Protein AF-A0A2N9LMB1-F1 (afdb_monomer_lite)

Structure (mmCIF, N/CA/C/O backbone):
data_AF-A0A2N9LMB1-F1
#
_entry.id   AF-A0A2N9LMB1-F1
#
loop_
_atom_site.group_PDB
_atom_site.id
_atom_site.type_symbol
_atom_site.label_atom_id
_atom_site.label_alt_id
_atom_site.label_comp_id
_atom_site.label_asym_id
_atom_site.label_entity_id
_atom_site.label_seq_id
_atom_site.pdbx_PDB_ins_code
_atom_site.Cartn_x
_atom_site.Cartn_y
_atom_site.Cartn_z
_atom_site.occupancy
_atom_site.B_iso_or_equiv
_atom_site.auth_seq_id
_atom_site.auth_comp_id
_atom_site.auth_asym_id
_atom_site.auth_atom_id
_atom_site.pdbx_PDB_model_num
ATOM 1 N N . MET A 1 1 ? 29.460 25.782 38.263 1.00 58.94 1 MET A N 1
ATOM 2 C CA . MET A 1 1 ? 27.981 25.669 38.210 1.00 58.94 1 MET A CA 1
ATOM 3 C C . MET A 1 1 ? 27.366 26.208 36.912 1.00 58.94 1 MET A C 1
ATOM 5 O O . MET A 1 1 ? 26.391 25.634 36.457 1.00 58.94 1 MET A O 1
ATOM 9 N N . GLN A 1 2 ? 27.937 27.227 36.255 1.00 71.19 2 GLN A N 1
ATOM 10 C CA . GLN A 1 2 ? 27.374 27.809 35.018 1.00 71.19 2 GLN A CA 1
ATOM 11 C C . GLN A 1 2 ? 27.311 26.852 33.812 1.00 71.19 2 GLN A C 1
ATOM 13 O O . GLN A 1 2 ? 26.343 26.877 33.061 1.00 71.19 2 GLN A O 1
ATOM 18 N N . LYS A 1 3 ? 28.302 25.963 33.658 1.00 73.25 3 LYS A N 1
ATOM 19 C CA . LYS A 1 3 ? 28.333 24.979 32.563 1.00 73.25 3 LYS A CA 1
ATOM 20 C C . LYS A 1 3 ? 27.161 23.996 32.651 1.00 73.25 3 LYS A C 1
ATOM 22 O O . LYS A 1 3 ? 26.474 23.780 31.667 1.00 73.25 3 LYS A O 1
ATOM 27 N N . ALA A 1 4 ? 26.892 23.461 33.846 1.00 78.12 4 ALA A N 1
ATOM 28 C CA . ALA A 1 4 ? 25.789 22.525 34.074 1.00 78.12 4 ALA A CA 1
ATOM 29 C C . ALA A 1 4 ? 24.424 23.140 33.722 1.00 78.12 4 ALA A C 1
ATOM 31 O O . ALA A 1 4 ? 23.608 22.464 33.116 1.00 78.12 4 ALA A O 1
ATOM 32 N N . TRP A 1 5 ? 24.224 24.428 34.024 1.00 84.19 5 TRP A N 1
ATOM 33 C CA . TRP A 1 5 ? 23.004 25.168 33.684 1.00 84.19 5 TRP A CA 1
ATOM 34 C C . TRP A 1 5 ? 22.814 25.378 32.175 1.00 84.19 5 TRP A C 1
ATOM 36 O O . TRP A 1 5 ? 21.694 25.311 31.673 1.00 84.19 5 TRP A O 1
ATOM 46 N N . GLN A 1 6 ? 23.904 25.612 31.438 1.00 82.12 6 GLN A N 1
ATOM 47 C CA . GLN A 1 6 ? 23.853 25.705 29.975 1.00 82.12 6 GLN A CA 1
ATOM 48 C C . GLN A 1 6 ? 23.441 24.363 29.356 1.00 82.12 6 GLN A C 1
ATOM 50 O O . GLN A 1 6 ? 22.523 24.331 28.544 1.00 82.12 6 GLN A O 1
ATOM 55 N N . TRP A 1 7 ? 24.021 23.255 29.826 1.00 86.06 7 TRP A N 1
ATOM 56 C CA . TRP A 1 7 ? 23.664 21.912 29.358 1.00 86.06 7 TRP A CA 1
ATOM 57 C C . TRP A 1 7 ? 22.200 21.548 29.628 1.00 86.06 7 TRP A C 1
ATOM 59 O O . TRP A 1 7 ? 21.542 21.004 28.741 1.00 86.06 7 TRP A O 1
ATOM 69 N N . THR A 1 8 ? 21.656 21.867 30.809 1.00 87.69 8 THR A N 1
ATOM 70 C CA . THR A 1 8 ? 20.230 21.621 31.084 1.00 87.69 8 THR A CA 1
ATOM 71 C C . THR A 1 8 ? 19.326 22.478 30.218 1.00 87.69 8 THR A C 1
ATOM 73 O O . THR A 1 8 ? 18.324 21.971 29.720 1.00 87.69 8 THR A O 1
ATOM 76 N N . ARG A 1 9 ? 19.665 23.753 30.004 1.00 87.06 9 ARG A N 1
ATOM 77 C CA . ARG A 1 9 ? 18.862 24.643 29.159 1.00 87.06 9 ARG A CA 1
ATOM 78 C C . ARG A 1 9 ? 18.819 24.162 27.711 1.00 87.06 9 ARG A C 1
ATOM 80 O O . ARG A 1 9 ? 17.739 24.095 27.128 1.00 87.06 9 ARG A O 1
ATOM 87 N N . ASP A 1 10 ? 19.969 23.801 27.155 1.00 88.44 10 ASP A N 1
ATOM 88 C CA . ASP A 1 10 ? 20.064 23.372 25.760 1.00 88.44 10 ASP A CA 1
ATOM 89 C C . ASP A 1 10 ? 19.409 21.992 25.573 1.00 88.44 10 ASP A C 1
ATOM 91 O O . ASP A 1 10 ? 18.671 21.778 24.611 1.00 88.44 10 ASP A O 1
ATOM 95 N N . GLY A 1 11 ? 19.560 21.085 26.547 1.00 90.38 11 GLY A N 1
ATOM 96 C CA . GLY A 1 11 ? 18.852 19.802 26.557 1.00 90.38 11 GLY A CA 1
ATOM 97 C C . GLY A 1 11 ? 17.328 19.963 26.602 1.00 90.38 11 GLY A C 1
ATOM 98 O O . GLY A 1 11 ? 16.610 19.294 25.859 1.00 90.38 11 GLY A O 1
ATOM 99 N N . LEU A 1 12 ? 16.825 20.894 27.415 1.00 89.88 12 LEU A N 1
ATOM 100 C CA . LEU A 1 12 ? 15.389 21.159 27.539 1.00 89.88 12 LEU A CA 1
ATOM 101 C C . LEU A 1 12 ? 14.816 21.787 26.258 1.00 89.88 12 LEU A C 1
ATOM 103 O O . LEU A 1 12 ? 13.703 21.450 25.857 1.00 89.88 12 LEU A O 1
ATOM 107 N N . ALA A 1 13 ? 15.599 22.620 25.564 1.00 88.69 13 ALA A N 1
ATOM 108 C CA . ALA A 1 13 ? 15.228 23.153 24.255 1.00 88.69 13 ALA A CA 1
ATOM 109 C C . ALA A 1 13 ? 15.100 22.046 23.193 1.00 88.69 13 ALA A C 1
ATOM 111 O O . ALA A 1 13 ? 14.111 22.014 22.460 1.00 88.69 13 ALA A O 1
ATOM 112 N N . VAL A 1 14 ? 16.043 21.098 23.142 1.00 88.56 14 VAL A N 1
ATOM 113 C CA . VAL A 1 14 ? 15.994 19.964 22.198 1.00 88.56 14 VAL A CA 1
ATOM 114 C C . VAL A 1 14 ? 14.779 19.073 22.462 1.00 88.56 14 VAL A C 1
ATOM 116 O O . VAL A 1 14 ? 14.056 18.723 21.528 1.00 88.56 14 VAL A O 1
ATOM 119 N N . VAL A 1 15 ? 14.506 18.752 23.730 1.00 88.88 15 VAL A N 1
ATOM 120 C CA . VAL A 1 15 ? 13.319 17.969 24.110 1.00 88.88 15 VAL A CA 1
ATOM 121 C C . VAL A 1 15 ? 12.032 18.708 23.732 1.00 88.88 15 VAL A C 1
ATOM 123 O O . VAL A 1 15 ? 11.107 18.084 23.216 1.00 88.88 15 VAL A O 1
ATOM 126 N N . GLY A 1 16 ? 11.986 20.031 23.912 1.00 88.25 16 GLY A N 1
ATOM 127 C CA . GLY A 1 16 ? 10.852 20.858 23.496 1.00 88.25 16 GLY A CA 1
ATOM 128 C C . GLY A 1 16 ? 10.582 20.785 21.991 1.00 88.25 16 GLY A C 1
ATOM 129 O O . GLY A 1 16 ? 9.444 20.564 21.582 1.00 88.25 16 GLY A O 1
ATOM 130 N N . VAL A 1 17 ? 11.622 20.895 21.159 1.00 85.81 17 VAL A N 1
ATOM 131 C CA . VAL A 1 17 ? 11.484 20.802 19.694 1.00 85.81 17 VAL A CA 1
ATOM 132 C C . VAL A 1 17 ? 11.039 19.402 19.260 1.00 85.81 17 VAL A C 1
ATOM 134 O O . VAL A 1 17 ? 10.164 19.279 18.403 1.00 85.81 17 VAL A O 1
ATOM 137 N N . LEU A 1 18 ? 11.574 18.343 19.875 1.00 82.62 18 LEU A N 1
ATOM 138 C CA . LEU A 1 18 ? 11.170 16.963 19.580 1.00 82.62 18 LEU A CA 1
ATOM 139 C C . LEU A 1 18 ? 9.721 16.681 19.996 1.00 82.62 18 LEU A C 1
ATOM 141 O O . LEU A 1 18 ? 8.974 16.069 19.232 1.00 82.62 18 LEU A O 1
ATOM 145 N N . ALA A 1 19 ? 9.299 17.166 21.166 1.00 83.56 19 ALA A N 1
ATOM 146 C CA . ALA A 1 19 ? 7.921 17.040 21.632 1.00 83.56 19 ALA A CA 1
ATOM 147 C C . ALA A 1 19 ? 6.943 17.789 20.712 1.00 83.56 19 ALA A C 1
ATOM 149 O O . ALA A 1 19 ? 5.883 17.256 20.381 1.00 83.56 19 ALA A O 1
ATOM 150 N N . LEU A 1 20 ? 7.318 18.982 20.236 1.00 80.81 20 LEU A N 1
ATOM 151 C CA . LEU A 1 20 ? 6.533 19.734 19.256 1.00 80.81 20 LEU A CA 1
ATOM 152 C C . LEU A 1 20 ? 6.456 19.010 17.909 1.00 80.81 20 LEU A C 1
ATOM 154 O O . LEU A 1 20 ? 5.371 18.913 17.346 1.00 80.81 20 LEU A O 1
ATOM 158 N N . GLY A 1 21 ? 7.560 18.449 17.409 1.00 75.50 21 GLY A N 1
ATOM 159 C CA . GLY A 1 21 ? 7.563 17.657 16.174 1.00 75.50 21 GLY A CA 1
ATOM 160 C C . GLY A 1 21 ? 6.698 16.395 16.273 1.00 75.50 21 GLY A C 1
ATOM 161 O O . GLY A 1 21 ? 5.950 16.072 15.346 1.00 75.50 21 GLY A O 1
ATOM 162 N N . PHE A 1 22 ? 6.734 15.711 17.421 1.00 77.62 22 PHE A N 1
ATOM 163 C CA . PHE A 1 22 ? 5.871 14.562 17.694 1.00 77.62 22 PHE A CA 1
ATOM 164 C C . PHE A 1 22 ? 4.390 14.968 17.744 1.00 77.62 22 PHE A C 1
ATOM 166 O O . PHE A 1 22 ? 3.557 14.345 17.084 1.00 77.62 22 PHE A O 1
ATOM 173 N N . TRP A 1 23 ? 4.065 16.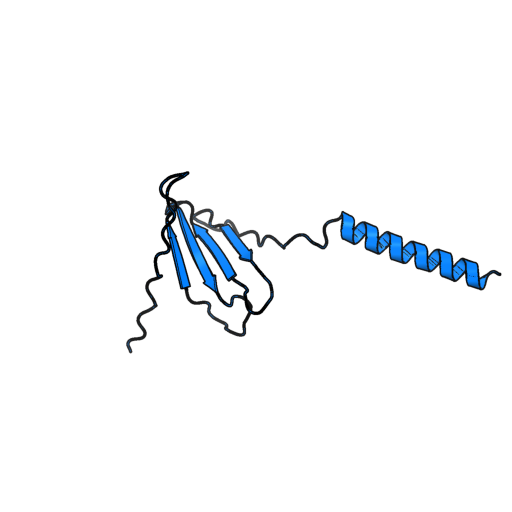054 18.454 1.00 74.81 23 TRP A N 1
ATOM 174 C CA . TRP A 1 23 ? 2.695 16.559 18.582 1.00 74.81 23 TRP A CA 1
ATOM 175 C C . TRP A 1 23 ? 2.118 17.077 17.258 1.00 74.81 23 TRP A C 1
ATOM 177 O O . TRP A 1 23 ? 0.965 16.801 16.923 1.00 74.81 23 TRP A O 1
ATOM 187 N N . LEU A 1 24 ? 2.935 17.769 16.460 1.00 73.00 24 LEU A N 1
ATOM 188 C CA . LEU A 1 24 ? 2.569 18.280 15.134 1.00 73.00 24 LEU A CA 1
ATOM 189 C C . LEU A 1 24 ? 2.457 17.176 14.071 1.00 73.00 24 LEU A C 1
ATOM 191 O O . LEU A 1 24 ? 2.084 17.453 12.933 1.00 73.00 24 LEU A O 1
ATOM 195 N N . GLY A 1 25 ? 2.683 15.914 14.441 1.00 63.31 25 GLY A N 1
ATOM 196 C CA . GLY A 1 25 ? 2.304 14.781 13.610 1.00 63.31 25 GLY A CA 1
ATOM 197 C C . GLY A 1 25 ? 3.399 14.287 12.675 1.00 63.31 25 GLY A C 1
ATOM 198 O O . GLY A 1 25 ? 3.079 13.820 11.586 1.00 63.31 25 GLY A O 1
ATOM 199 N N . ALA A 1 26 ? 4.663 14.288 13.110 1.00 58.03 26 ALA A N 1
ATOM 200 C CA . ALA A 1 26 ? 5.759 13.618 12.396 1.00 58.03 26 ALA A CA 1
ATOM 201 C C . ALA A 1 26 ? 5.507 12.114 12.117 1.00 58.03 26 ALA A C 1
ATOM 203 O O . ALA A 1 26 ? 6.180 11.522 11.282 1.00 58.03 26 ALA A O 1
ATOM 204 N N . GLY A 1 27 ? 4.524 11.492 12.784 1.00 56.34 27 GLY A N 1
ATOM 205 C CA . GLY A 1 27 ? 4.067 10.125 12.505 1.00 56.34 27 GLY A CA 1
ATOM 206 C C . GLY A 1 27 ? 2.923 10.007 11.489 1.00 56.34 27 GLY A C 1
ATOM 207 O O . GLY A 1 27 ? 2.423 8.904 11.272 1.00 56.34 27 GLY A O 1
ATOM 208 N N . ARG A 1 28 ? 2.443 11.107 10.892 1.00 54.00 28 ARG A N 1
ATOM 209 C CA . ARG A 1 28 ? 1.340 11.043 9.925 1.00 54.00 28 ARG A CA 1
ATOM 210 C C . ARG A 1 28 ? 1.888 10.628 8.565 1.00 54.00 28 ARG A C 1
ATOM 212 O O . ARG A 1 28 ? 2.670 11.344 7.950 1.00 54.00 28 ARG A O 1
ATOM 219 N N . THR A 1 29 ? 1.446 9.465 8.095 1.00 52.47 29 THR A N 1
ATOM 220 C CA . THR A 1 29 ? 1.614 9.021 6.709 1.00 52.47 29 THR A CA 1
ATOM 221 C C . THR A 1 29 ? 1.218 10.147 5.762 1.00 52.47 29 THR A C 1
ATOM 223 O O . THR A 1 29 ? 0.090 10.643 5.828 1.00 52.47 29 THR A O 1
ATOM 226 N N . VAL A 1 30 ? 2.146 10.552 4.896 1.00 51.91 30 VAL A N 1
ATOM 227 C CA . VAL A 1 30 ? 1.901 11.561 3.868 1.00 51.91 30 VAL A CA 1
ATOM 228 C C . VAL A 1 30 ? 0.798 11.030 2.955 1.00 51.91 30 VAL A C 1
ATOM 230 O O . VAL A 1 30 ? 1.009 10.083 2.198 1.00 51.91 30 VAL A O 1
ATOM 233 N N . LYS A 1 31 ? -0.403 11.615 3.038 1.00 50.09 31 LYS A N 1
ATOM 234 C CA . LYS A 1 31 ? -1.414 11.430 1.997 1.00 50.09 31 LYS A CA 1
ATOM 235 C C . LYS A 1 31 ? -0.905 12.163 0.765 1.00 50.09 31 LYS A C 1
ATOM 237 O O . LYS A 1 31 ? -0.941 13.390 0.722 1.00 50.09 31 LYS A O 1
ATOM 242 N N . ALA A 1 32 ? -0.420 11.416 -0.219 1.00 48.28 32 ALA A N 1
ATOM 243 C CA . ALA A 1 32 ? -0.241 11.958 -1.553 1.00 48.28 32 ALA A CA 1
ATOM 244 C C . ALA A 1 32 ? -1.635 12.338 -2.078 1.00 48.28 32 ALA A C 1
ATOM 246 O O . ALA A 1 32 ? -2.458 11.479 -2.386 1.00 48.28 32 ALA A O 1
ATOM 247 N N . SER A 1 33 ? -1.925 13.638 -2.074 1.00 45.38 33 SER A N 1
ATOM 248 C CA . SER A 1 33 ? -3.103 14.217 -2.709 1.00 45.38 33 SER A CA 1
ATOM 249 C C . SER A 1 33 ? -2.992 13.978 -4.211 1.00 45.38 33 SER A C 1
ATOM 251 O O . SER A 1 33 ? -2.074 14.496 -4.846 1.00 45.38 33 SER A O 1
ATOM 253 N N . SER A 1 34 ? -3.910 13.200 -4.776 1.00 48.44 34 SER A N 1
ATOM 254 C CA . SER A 1 34 ? -4.062 13.082 -6.222 1.00 48.44 34 SER A CA 1
ATOM 255 C C . SER A 1 34 ? -4.520 14.422 -6.787 1.00 48.44 34 SER A C 1
ATOM 257 O O . SER A 1 34 ? -5.524 14.979 -6.350 1.00 48.44 34 SER A O 1
ATOM 259 N N . TYR A 1 35 ? -3.754 14.940 -7.736 1.00 47.38 35 TYR A N 1
ATOM 260 C CA . TYR A 1 35 ? -4.079 16.109 -8.544 1.00 47.38 35 TYR A CA 1
ATOM 261 C C . TYR A 1 35 ? -5.440 15.913 -9.222 1.00 47.38 35 TYR A C 1
ATOM 263 O O . TYR A 1 35 ? -5.641 14.964 -9.980 1.00 47.38 35 TYR A O 1
ATOM 271 N N . ASP A 1 36 ? -6.361 16.833 -8.941 1.00 48.16 36 ASP A N 1
ATOM 272 C CA . ASP A 1 36 ? -7.645 16.982 -9.624 1.00 48.16 36 ASP A CA 1
ATOM 273 C C . ASP A 1 36 ? -7.392 17.663 -10.978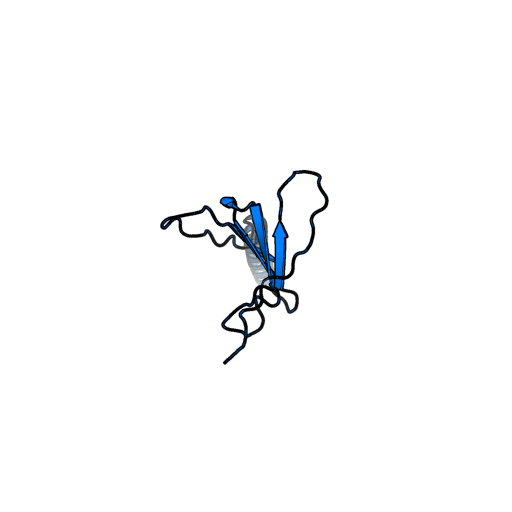 1.00 48.16 36 ASP A C 1
ATOM 275 O O . ASP A 1 36 ? -7.623 18.852 -11.185 1.00 48.16 36 ASP A O 1
ATOM 279 N N . SER A 1 37 ? -6.772 16.922 -11.891 1.00 46.25 37 SER A N 1
ATOM 280 C CA . SER A 1 37 ? -6.641 17.308 -13.291 1.00 46.25 37 SER A CA 1
ATOM 281 C C . SER A 1 37 ? -7.432 16.308 -14.122 1.00 46.25 37 SER A C 1
ATOM 283 O O . SER A 1 37 ? -6.858 15.461 -14.798 1.00 46.25 37 SER A O 1
ATOM 285 N N . GLY A 1 38 ? -8.761 16.384 -14.018 1.00 49.81 38 GLY A N 1
ATOM 286 C CA . GLY A 1 38 ? -9.680 15.711 -14.932 1.00 49.81 38 GLY A CA 1
ATOM 287 C C . GLY A 1 38 ? -9.846 14.212 -14.6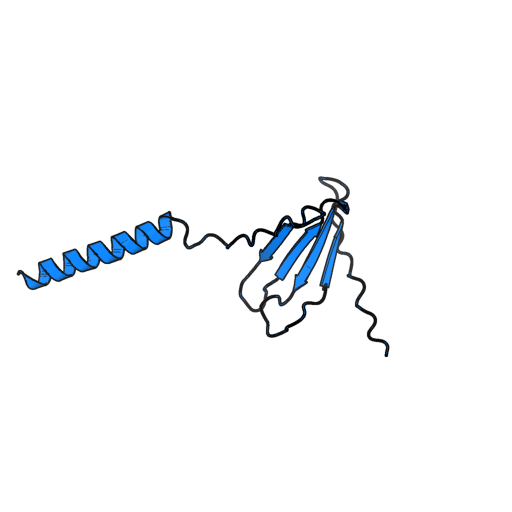89 1.00 49.81 38 GLY A C 1
ATOM 288 O O . GLY A 1 38 ? -9.260 13.391 -15.386 1.00 49.81 38 GLY A O 1
ATOM 289 N N . GLY A 1 39 ? -10.759 13.872 -13.779 1.00 50.84 39 GLY A N 1
ATOM 290 C CA . GLY A 1 39 ? -11.513 12.621 -13.844 1.00 50.84 39 GLY A CA 1
ATOM 291 C C . GLY A 1 39 ? -11.247 11.629 -12.713 1.00 50.84 39 GLY A C 1
ATOM 292 O O . GLY A 1 39 ? -10.131 11.164 -12.512 1.00 50.84 39 GLY A O 1
ATOM 293 N N . LEU A 1 40 ? -12.343 11.214 -12.069 1.00 55.84 40 LEU A N 1
ATOM 294 C CA . LEU A 1 40 ? -12.534 9.937 -11.361 1.00 55.84 40 LEU A CA 1
ATOM 295 C C . LEU A 1 40 ? -12.253 9.855 -9.853 1.00 55.84 40 LEU A C 1
ATOM 297 O O . LEU A 1 40 ? -12.588 8.827 -9.270 1.00 55.84 40 LEU A O 1
ATOM 301 N N . GLY A 1 41 ? -11.724 10.886 -9.180 1.00 62.28 41 GLY A N 1
ATOM 302 C CA . GLY A 1 41 ? -11.652 10.898 -7.703 1.00 62.28 41 GLY A CA 1
ATOM 303 C C . GLY A 1 41 ? -10.913 9.694 -7.093 1.00 62.28 41 GLY A C 1
ATOM 304 O O . GLY A 1 41 ? -11.277 9.203 -6.021 1.00 62.28 41 GLY A O 1
ATOM 305 N N . VAL A 1 42 ? -9.916 9.178 -7.815 1.00 70.75 42 VAL A N 1
ATOM 306 C CA . VAL A 1 42 ? -9.117 8.014 -7.421 1.00 70.75 42 VAL A CA 1
ATOM 307 C C . VAL A 1 42 ? -8.328 8.305 -6.145 1.00 70.75 42 VAL A C 1
ATOM 309 O O . VAL A 1 42 ? -7.694 9.349 -6.018 1.00 70.75 42 VAL A O 1
ATOM 312 N N . GLN A 1 43 ? -8.370 7.387 -5.178 1.00 78.44 43 GLN A N 1
ATOM 313 C CA . GLN A 1 43 ? -7.679 7.544 -3.895 1.00 78.44 43 GLN A CA 1
ATOM 314 C C . GLN A 1 43 ? -6.503 6.579 -3.802 1.00 78.44 43 GLN A C 1
ATOM 316 O O . GLN A 1 43 ? -6.629 5.403 -4.134 1.00 78.44 43 GLN A O 1
ATOM 321 N N . PHE A 1 44 ? -5.372 7.070 -3.300 1.00 80.69 44 PHE A N 1
ATOM 322 C CA . PHE A 1 44 ? -4.139 6.300 -3.172 1.00 80.69 44 PHE A CA 1
ATOM 323 C C . PHE A 1 44 ? -3.762 6.157 -1.703 1.00 80.69 44 PHE A C 1
ATOM 325 O O . PHE A 1 44 ? -3.781 7.128 -0.940 1.00 80.69 44 PHE A O 1
ATOM 332 N N . GLN A 1 45 ? -3.388 4.948 -1.307 1.00 81.00 45 GLN A N 1
ATOM 333 C CA . GLN A 1 45 ? -2.859 4.673 0.017 1.00 81.00 45 GLN A CA 1
ATOM 334 C C . GLN A 1 45 ? -1.648 3.759 -0.104 1.00 81.00 45 GLN A C 1
ATOM 336 O O . GLN A 1 45 ? -1.755 2.633 -0.571 1.00 81.00 45 GLN A O 1
ATOM 341 N N . LEU A 1 46 ? -0.494 4.235 0.352 1.00 79.44 46 LEU A N 1
ATOM 342 C CA . LEU A 1 46 ? 0.693 3.404 0.497 1.00 79.44 46 LEU A CA 1
ATOM 343 C C . LEU A 1 46 ? 0.714 2.826 1.917 1.00 79.44 46 LEU A C 1
ATOM 345 O O . LEU A 1 46 ? 0.738 3.573 2.896 1.00 79.44 46 LEU A O 1
ATOM 349 N N . ALA A 1 47 ? 0.663 1.503 2.027 1.00 77.38 47 ALA A N 1
ATOM 350 C CA . ALA A 1 47 ? 0.701 0.771 3.283 1.00 77.38 47 ALA A CA 1
ATOM 351 C C . ALA A 1 47 ? 2.053 0.067 3.436 1.00 77.38 47 ALA A C 1
ATOM 353 O O . ALA A 1 47 ? 2.412 -0.779 2.624 1.00 77.38 47 ALA A O 1
ATOM 354 N N . GLY A 1 48 ? 2.786 0.402 4.500 1.00 65.50 48 GLY A N 1
ATOM 355 C CA . GLY A 1 48 ? 4.129 -0.126 4.752 1.00 65.50 48 GLY A CA 1
ATOM 356 C C . GLY A 1 48 ? 5.204 0.552 3.896 1.00 65.50 48 GLY A C 1
ATOM 357 O O . GLY A 1 48 ? 4.996 0.852 2.725 1.00 65.50 48 GLY A O 1
ATOM 358 N N . LEU A 1 49 ? 6.367 0.810 4.499 1.00 60.84 49 LEU A N 1
ATOM 359 C CA . LEU A 1 49 ? 7.543 1.394 3.829 1.00 60.84 49 LEU A CA 1
ATOM 360 C C . LEU A 1 49 ? 8.707 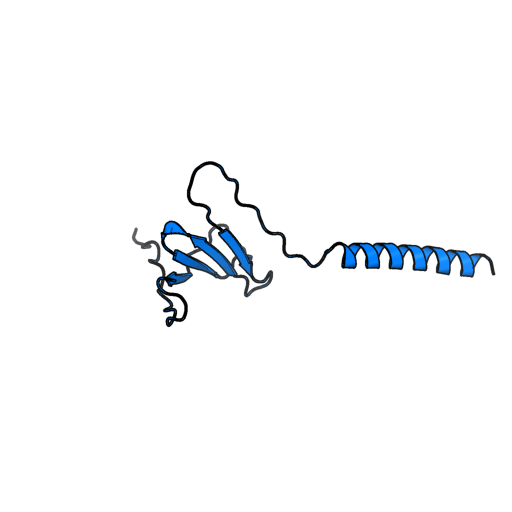0.387 3.710 1.00 60.84 49 LEU A C 1
ATOM 362 O O . LEU A 1 49 ? 9.829 0.773 3.402 1.00 60.84 49 LEU A O 1
ATOM 366 N N . SER A 1 50 ? 8.453 -0.897 3.971 1.00 62.03 50 SER A N 1
ATOM 367 C CA . SER A 1 50 ? 9.445 -1.982 4.010 1.00 62.03 50 SER A CA 1
ATOM 368 C C . SER A 1 50 ? 9.231 -3.002 2.877 1.00 62.03 50 SER A C 1
ATOM 370 O O . SER A 1 50 ? 8.484 -2.740 1.938 1.00 62.03 50 SER A O 1
ATOM 372 N N . GLU A 1 51 ? 9.872 -4.175 2.951 1.00 61.31 51 GLU A N 1
ATOM 373 C CA . GLU A 1 51 ? 9.745 -5.261 1.962 1.00 61.31 51 GLU A CA 1
ATOM 374 C C . GLU A 1 51 ? 8.299 -5.734 1.735 1.00 61.31 51 GLU A C 1
ATOM 376 O O . GLU A 1 51 ? 7.991 -6.245 0.662 1.00 61.31 51 GLU A O 1
ATOM 381 N N . SER A 1 52 ? 7.406 -5.519 2.705 1.00 72.19 52 SER A N 1
ATOM 382 C CA . SER A 1 52 ? 5.972 -5.816 2.622 1.00 72.19 52 SER A CA 1
ATOM 383 C C . SER A 1 52 ? 5.112 -4.608 2.225 1.00 72.19 52 SER A C 1
ATOM 385 O O . SER A 1 52 ? 3.911 -4.588 2.501 1.00 72.19 52 SER A O 1
ATOM 387 N N . SER A 1 53 ? 5.703 -3.587 1.597 1.00 79.19 53 SER A N 1
ATOM 388 C CA . SER A 1 53 ? 4.968 -2.409 1.140 1.00 79.19 53 SER A CA 1
ATOM 389 C C . SER A 1 53 ? 3.927 -2.765 0.081 1.00 79.19 53 SER A C 1
ATOM 391 O O . SER A 1 53 ? 4.170 -3.552 -0.834 1.00 79.19 53 SER A O 1
ATOM 393 N N . ALA A 1 54 ? 2.748 -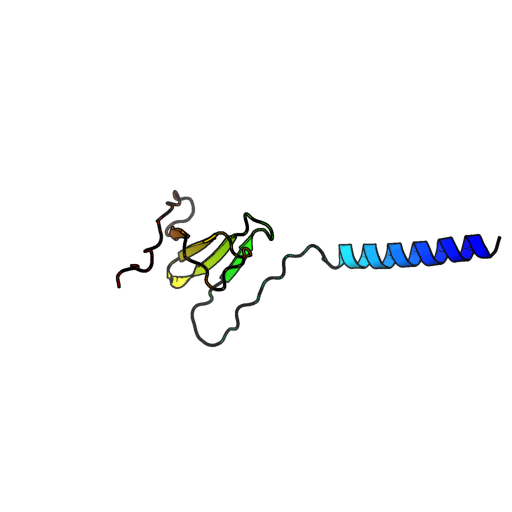2.167 0.192 1.00 81.25 54 ALA A N 1
ATOM 394 C CA . ALA A 1 54 ? 1.670 -2.316 -0.767 1.00 81.25 54 ALA A CA 1
ATOM 395 C C . ALA A 1 54 ? 1.065 -0.950 -1.090 1.00 81.25 54 ALA A C 1
ATOM 397 O O . ALA A 1 54 ? 0.698 -0.191 -0.195 1.00 81.25 54 ALA A O 1
ATOM 398 N N . LEU A 1 55 ? 0.941 -0.640 -2.374 1.00 83.50 55 LEU A N 1
ATOM 399 C CA . LEU A 1 55 ? 0.194 0.507 -2.860 1.00 83.50 55 LEU A CA 1
ATOM 400 C C . LEU A 1 55 ? -1.239 0.056 -3.151 1.00 83.50 55 LEU A C 1
ATOM 402 O O . LEU A 1 55 ? -1.471 -0.861 -3.937 1.00 83.50 55 LEU A O 1
ATOM 406 N N . LEU A 1 56 ? -2.197 0.699 -2.496 1.00 86.31 56 LEU A N 1
ATOM 407 C CA . LEU A 1 56 ? -3.622 0.513 -2.712 1.00 86.31 56 LEU A CA 1
ATOM 408 C C . LEU A 1 56 ? -4.166 1.686 -3.522 1.00 86.31 56 LEU A C 1
ATOM 410 O O . LEU A 1 56 ? -3.903 2.847 -3.199 1.00 86.31 56 LEU A O 1
ATOM 414 N N . VAL A 1 57 ? -4.949 1.375 -4.548 1.00 86.00 57 VAL A N 1
ATOM 415 C CA . VAL A 1 57 ? -5.617 2.362 -5.399 1.00 86.00 57 VAL A CA 1
ATOM 416 C C . VAL A 1 57 ? -7.106 2.075 -5.389 1.00 86.00 57 VAL A C 1
ATOM 418 O O . VAL A 1 57 ? -7.535 1.013 -5.828 1.00 86.00 57 VAL A O 1
ATOM 421 N N . TYR A 1 58 ? -7.898 3.008 -4.877 1.00 84.56 58 TYR A N 1
ATOM 422 C CA . TYR A 1 58 ? -9.350 2.914 -4.869 1.00 84.56 58 TYR A CA 1
ATOM 423 C C . TYR A 1 58 ? -9.946 3.739 -6.003 1.00 84.56 58 TYR A C 1
ATOM 425 O O . TYR A 1 58 ? -9.715 4.947 -6.097 1.00 84.56 58 TYR A O 1
ATOM 433 N N . GLN A 1 59 ? -10.746 3.076 -6.832 1.00 85.38 59 GLN A N 1
ATOM 434 C CA . GLN A 1 59 ? -11.513 3.689 -7.902 1.00 85.38 59 GLN A CA 1
ATOM 435 C C . GLN A 1 59 ? -13.000 3.707 -7.512 1.00 85.38 59 GLN A C 1
ATOM 437 O O . GLN A 1 59 ? -13.629 2.646 -7.452 1.00 85.38 59 GLN A O 1
ATOM 442 N N . PRO A 1 60 ? -13.582 4.888 -7.237 1.00 80.69 60 PRO A N 1
ATOM 443 C CA . PRO A 1 60 ? -14.949 4.984 -6.733 1.00 80.69 60 PRO A CA 1
ATOM 444 C C . PRO A 1 60 ? -16.008 4.611 -7.774 1.00 80.69 60 PRO A C 1
ATOM 446 O O . PRO A 1 60 ? -17.032 4.046 -7.401 1.00 80.69 60 PRO A O 1
ATOM 449 N N . GLU A 1 61 ? -15.765 4.865 -9.064 1.00 81.19 61 GLU A N 1
ATOM 450 C CA . GLU A 1 61 ? -16.733 4.540 -10.124 1.00 81.19 61 GLU A CA 1
ATOM 451 C C . GLU A 1 61 ? -17.014 3.041 -10.228 1.00 81.19 61 GLU A C 1
ATOM 453 O O . GLU A 1 61 ? -18.165 2.617 -10.301 1.00 81.19 61 GLU A O 1
ATOM 458 N N . THR A 1 62 ? -15.959 2.231 -10.184 1.00 82.38 62 THR A N 1
ATOM 459 C CA . THR A 1 62 ? -16.043 0.769 -10.271 1.00 82.38 62 THR A CA 1
ATOM 460 C C . THR A 1 62 ? -16.092 0.105 -8.898 1.00 82.38 62 THR A C 1
ATOM 462 O O . THR A 1 62 ? -16.091 -1.123 -8.813 1.00 82.38 62 THR A O 1
ATOM 465 N N . LYS A 1 63 ? -16.079 0.896 -7.813 1.00 86.00 63 LYS A N 1
ATOM 466 C CA . LYS A 1 63 ? -15.983 0.434 -6.417 1.00 86.00 63 LYS A CA 1
ATOM 467 C C . LYS A 1 63 ? -14.892 -0.625 -6.233 1.00 86.00 63 LYS A C 1
ATOM 469 O O . LYS A 1 63 ? -15.082 -1.623 -5.538 1.00 86.00 63 LYS A O 1
ATOM 474 N N . THR A 1 64 ? -13.764 -0.432 -6.911 1.00 84.81 64 THR A N 1
ATOM 475 C CA . THR A 1 64 ? -12.688 -1.423 -6.982 1.00 84.81 64 THR A CA 1
ATOM 476 C C . THR A 1 64 ? -11.459 -0.909 -6.250 1.00 84.81 64 THR A C 1
ATOM 478 O O . THR A 1 64 ? -11.053 0.239 -6.435 1.00 84.81 64 THR A O 1
ATOM 481 N N . VAL A 1 65 ? -10.856 -1.757 -5.418 1.00 87.56 65 VAL A N 1
ATOM 482 C CA . VAL A 1 65 ? -9.545 -1.501 -4.809 1.00 87.56 65 VAL A CA 1
ATOM 483 C C . VAL A 1 65 ? -8.511 -2.382 -5.487 1.00 87.56 65 VAL A C 1
ATOM 485 O O . VAL A 1 65 ? -8.579 -3.604 -5.379 1.00 87.56 65 VAL A O 1
ATOM 488 N N . TYR A 1 66 ? -7.538 -1.767 -6.143 1.00 87.75 66 TYR A N 1
ATOM 489 C CA . TYR A 1 66 ? -6.378 -2.435 -6.720 1.00 87.75 66 TYR A CA 1
ATOM 490 C C . TYR A 1 66 ? -5.240 -2.472 -5.707 1.00 87.75 66 TYR A C 1
ATOM 492 O O . TYR A 1 66 ? -4.996 -1.489 -5.005 1.00 87.75 66 TYR A O 1
ATOM 500 N N . VAL A 1 67 ? -4.536 -3.599 -5.641 1.00 87.81 67 VAL A N 1
ATOM 501 C CA . VAL A 1 67 ? -3.400 -3.798 -4.739 1.00 87.81 67 VAL A CA 1
ATOM 502 C C . VAL A 1 67 ? -2.147 -4.123 -5.540 1.00 87.81 67 VAL A C 1
ATOM 504 O O . VAL A 1 67 ? -2.103 -5.096 -6.297 1.00 87.81 67 VAL A O 1
ATOM 507 N N . TYR A 1 68 ? -1.113 -3.319 -5.317 1.00 86.75 68 TYR A N 1
ATOM 508 C CA . TYR A 1 68 ? 0.214 -3.449 -5.902 1.00 86.75 68 TYR A CA 1
ATOM 509 C C . TYR A 1 68 ? 1.210 -3.737 -4.781 1.00 86.75 68 TYR A C 1
ATOM 511 O O . TYR A 1 68 ? 1.501 -2.863 -3.967 1.00 86.75 68 TYR A O 1
ATOM 519 N N . GLN A 1 69 ? 1.707 -4.966 -4.695 1.00 86.00 69 GLN A N 1
ATOM 520 C CA . GLN A 1 69 ? 2.702 -5.345 -3.688 1.00 86.00 69 GLN A CA 1
ATOM 521 C C . GLN A 1 69 ? 4.120 -4.933 -4.108 1.00 86.00 69 GLN A C 1
ATOM 523 O O . GLN A 1 69 ? 4.401 -4.767 -5.293 1.00 86.00 69 GLN A O 1
ATOM 528 N N . GLY A 1 70 ? 5.021 -4.782 -3.136 1.00 79.75 70 GLY A N 1
ATOM 529 C CA . GLY A 1 70 ? 6.420 -4.417 -3.370 1.00 79.75 70 GLY A CA 1
ATOM 530 C C . GLY A 1 70 ? 6.604 -2.969 -3.822 1.00 79.75 70 GLY A C 1
ATOM 531 O O . GLY A 1 70 ? 7.558 -2.672 -4.535 1.00 79.75 70 GLY A O 1
ATOM 532 N N . ALA A 1 71 ? 5.704 -2.066 -3.418 1.00 72.94 71 ALA A N 1
ATOM 533 C CA . ALA A 1 71 ? 5.656 -0.677 -3.885 1.00 72.94 71 ALA A CA 1
ATOM 534 C C . ALA A 1 71 ? 6.964 0.117 -3.694 1.00 72.94 71 ALA A C 1
ATOM 536 O O . ALA A 1 71 ? 7.220 1.070 -4.425 1.00 72.94 71 ALA A O 1
ATOM 537 N N . THR A 1 72 ? 7.792 -0.270 -2.725 1.00 72.88 72 THR A N 1
ATOM 538 C CA . THR A 1 72 ? 9.074 0.379 -2.406 1.00 72.88 72 THR A CA 1
ATOM 539 C C . THR A 1 72 ? 10.299 -0.458 -2.788 1.00 72.88 72 THR A C 1
ATOM 541 O O . THR A 1 72 ? 11.426 -0.008 -2.586 1.00 72.88 72 THR A O 1
ATOM 544 N N . GLN A 1 73 ? 10.118 -1.659 -3.350 1.00 71.38 73 GLN A N 1
ATOM 545 C CA . GLN A 1 73 ? 11.225 -2.520 -3.772 1.00 71.38 73 GLN A CA 1
ATOM 546 C C . GLN A 1 73 ? 11.627 -2.211 -5.216 1.00 71.38 73 GLN A C 1
ATOM 548 O O . GLN A 1 73 ? 11.039 -2.784 -6.125 1.00 71.38 73 GLN A O 1
ATOM 553 N N . GLY A 1 74 ? 12.626 -1.337 -5.408 1.00 63.59 74 GLY A N 1
ATOM 554 C CA . GLY A 1 74 ? 13.568 -1.269 -6.551 1.00 63.59 74 GLY A CA 1
ATOM 555 C C . GLY A 1 74 ? 13.049 -1.227 -8.002 1.00 63.59 74 GLY A C 1
ATOM 556 O O . GLY A 1 74 ? 13.842 -1.014 -8.915 1.00 63.59 74 GLY A O 1
ATOM 557 N N . ASN A 1 75 ? 11.757 -1.415 -8.242 1.00 67.25 75 ASN A N 1
ATOM 558 C CA . ASN A 1 75 ? 11.145 -1.552 -9.550 1.00 67.25 75 ASN A CA 1
ATOM 559 C C . ASN A 1 75 ? 10.534 -0.220 -9.970 1.00 67.25 75 ASN A C 1
ATOM 561 O O . ASN A 1 75 ? 9.747 0.379 -9.242 1.00 67.25 75 ASN A O 1
ATOM 565 N N . ALA A 1 76 ? 10.863 0.217 -11.184 1.00 71.81 76 ALA A N 1
ATOM 566 C CA . ALA A 1 76 ? 10.292 1.428 -11.768 1.00 71.81 76 ALA A CA 1
ATOM 567 C C . ALA A 1 76 ? 8.808 1.267 -12.156 1.00 71.81 76 ALA A C 1
ATOM 569 O O . ALA A 1 76 ? 8.111 2.261 -12.342 1.00 71.81 76 ALA A O 1
ATOM 570 N N . ALA A 1 77 ? 8.322 0.025 -12.276 1.00 75.75 77 ALA A N 1
ATOM 571 C CA . ALA A 1 77 ? 6.947 -0.298 -12.634 1.00 75.75 77 ALA A CA 1
ATOM 572 C C . ALA A 1 77 ? 6.351 -1.301 -11.642 1.00 75.75 77 ALA A C 1
ATOM 574 O O . ALA A 1 77 ? 6.959 -2.329 -11.340 1.00 75.75 77 ALA A O 1
ATOM 575 N N . LEU A 1 78 ? 5.138 -1.012 -11.168 1.00 78.25 78 LEU A N 1
ATOM 576 C CA . LEU A 1 78 ? 4.396 -1.869 -10.248 1.00 78.25 78 LEU A CA 1
ATOM 577 C C . LEU A 1 78 ? 3.302 -2.625 -10.996 1.00 78.25 78 LEU A C 1
ATOM 579 O O . LEU A 1 78 ? 2.495 -2.032 -11.709 1.00 78.25 78 LEU A O 1
ATOM 583 N N . GLN A 1 79 ? 3.269 -3.942 -10.809 1.00 82.75 79 GLN A N 1
ATOM 584 C CA . GLN A 1 79 ? 2.264 -4.816 -11.408 1.00 82.75 79 GLN A CA 1
ATOM 585 C C . GLN A 1 79 ? 1.092 -5.027 -10.447 1.00 82.75 79 GLN A C 1
ATOM 587 O O . GLN A 1 79 ? 1.279 -5.210 -9.242 1.00 82.75 79 GLN A O 1
ATOM 592 N N . CYS A 1 80 ? -0.125 -5.007 -10.990 1.00 84.44 80 CYS A N 1
ATOM 593 C CA . CYS A 1 80 ? -1.342 -5.257 -10.220 1.00 84.44 80 CYS A CA 1
ATOM 594 C C . CYS A 1 80 ? -1.342 -6.710 -9.740 1.00 84.44 80 CYS A C 1
ATOM 596 O O . CYS A 1 80 ? -1.327 -7.634 -10.552 1.00 84.44 80 CYS A O 1
ATOM 598 N N . THR A 1 81 ? -1.332 -6.925 -8.424 1.00 85.75 81 THR A N 1
ATOM 599 C CA . THR A 1 81 ? -1.276 -8.276 -7.852 1.00 85.75 81 THR A CA 1
ATOM 600 C C . THR A 1 81 ? -2.675 -8.884 -7.776 1.00 85.75 81 THR A C 1
ATOM 602 O O . THR A 1 81 ? -2.895 -10.035 -8.148 1.00 85.75 81 THR A O 1
ATOM 605 N N . TYR A 1 82 ? -3.633 -8.122 -7.255 1.00 87.81 82 TYR A N 1
ATOM 606 C CA . TYR A 1 82 ? -5.044 -8.493 -7.167 1.00 87.81 82 TYR A CA 1
ATOM 607 C C . TYR A 1 82 ? -5.901 -7.257 -6.911 1.00 87.81 82 TYR A C 1
ATOM 609 O O . TYR A 1 82 ? -5.402 -6.201 -6.519 1.00 87.81 82 TYR A O 1
ATOM 617 N N . MET A 1 83 ? -7.203 -7.416 -7.101 1.00 89.31 83 MET A N 1
ATOM 618 C CA . MET A 1 83 ? -8.204 -6.402 -6.838 1.00 89.31 83 MET A CA 1
ATOM 619 C C . MET A 1 83 ? -9.344 -6.942 -5.974 1.00 89.31 83 MET A C 1
ATOM 621 O O . MET A 1 83 ? -9.550 -8.153 -5.849 1.00 89.31 83 MET A O 1
ATOM 625 N N . PHE A 1 84 ? -10.085 -6.015 -5.382 1.00 89.00 84 PHE A N 1
ATOM 626 C CA . PHE A 1 84 ? -11.292 -6.274 -4.616 1.00 89.00 84 PHE A CA 1
ATOM 627 C C . PHE A 1 84 ? -12.447 -5.469 -5.194 1.00 89.00 84 PHE A C 1
ATOM 629 O O . PHE A 1 84 ? -12.322 -4.252 -5.333 1.00 89.00 84 PHE A O 1
ATOM 636 N N . HIS A 1 85 ? -13.575 -6.126 -5.449 1.00 87.94 85 HIS A N 1
ATOM 637 C CA . HIS A 1 85 ? -14.830 -5.448 -5.765 1.00 87.94 85 HIS A CA 1
ATOM 638 C C . HIS A 1 85 ? -15.645 -5.232 -4.490 1.00 87.94 85 HIS A C 1
ATOM 640 O O . HIS A 1 85 ? -15.914 -6.170 -3.736 1.00 87.94 85 HIS A O 1
ATOM 646 N N . MET A 1 86 ? -16.019 -3.981 -4.237 1.00 82.75 86 MET A N 1
ATOM 647 C CA . MET A 1 86 ? -16.805 -3.558 -3.079 1.00 82.75 86 MET A CA 1
ATOM 648 C C . MET A 1 86 ? -18.224 -3.186 -3.521 1.00 82.75 86 MET A C 1
ATOM 650 O O . MET A 1 86 ? -18.656 -2.040 -3.411 1.00 82.75 86 MET A O 1
ATOM 654 N N . ASP A 1 87 ? -18.963 -4.164 -4.045 1.00 79.69 87 ASP A N 1
ATOM 655 C CA . ASP A 1 87 ? -20.294 -3.919 -4.615 1.00 79.69 87 ASP A CA 1
ATOM 656 C C . ASP A 1 87 ? -21.362 -3.653 -3.549 1.00 79.69 87 ASP A C 1
ATOM 658 O O . ASP A 1 87 ? -22.294 -2.872 -3.774 1.00 79.69 87 ASP A O 1
ATOM 662 N N . ARG A 1 88 ? -21.239 -4.309 -2.383 1.00 80.44 88 ARG A N 1
ATOM 663 C CA . ARG A 1 88 ? -22.263 -4.305 -1.332 1.00 80.44 88 ARG A CA 1
ATOM 664 C C . ARG A 1 88 ? -21.644 -4.178 0.071 1.00 80.44 88 ARG A C 1
ATOM 666 O O . ARG A 1 88 ? -20.822 -5.018 0.443 1.00 80.44 88 ARG A O 1
ATOM 673 N N . PRO A 1 89 ? -22.041 -3.174 0.876 1.00 78.81 89 PRO A N 1
ATOM 674 C CA . PRO A 1 89 ? -21.547 -3.032 2.243 1.00 78.81 89 PRO A CA 1
ATOM 675 C C . PRO A 1 89 ? -21.994 -4.221 3.107 1.00 78.81 89 PRO A C 1
ATOM 677 O O . PRO A 1 89 ? -23.150 -4.635 3.048 1.00 78.81 89 PRO A O 1
ATOM 680 N N . GLY A 1 90 ? -21.067 -4.784 3.888 1.00 80.50 90 GLY A N 1
ATOM 681 C CA . GLY A 1 90 ? -21.309 -5.957 4.741 1.00 80.50 90 GLY A CA 1
ATOM 682 C C . GLY A 1 90 ? -21.288 -7.311 4.018 1.00 80.50 90 GLY A C 1
ATOM 683 O O . GLY A 1 90 ? -21.453 -8.342 4.665 1.00 80.50 90 GLY A O 1
ATOM 684 N N . GLY A 1 91 ? -21.081 -7.328 2.697 1.00 82.62 91 GLY A N 1
ATOM 685 C CA . GLY A 1 91 ? -20.877 -8.555 1.928 1.00 82.62 91 GLY A CA 1
ATOM 686 C C . GLY A 1 91 ? -19.464 -9.128 2.077 1.00 82.62 91 GLY A C 1
ATOM 687 O O . GLY A 1 91 ? -18.538 -8.449 2.522 1.00 82.62 91 GLY A O 1
ATOM 688 N N . VAL A 1 92 ? -19.292 -10.385 1.664 1.00 84.31 92 VAL A N 1
ATOM 689 C CA . VAL A 1 92 ? -17.964 -11.002 1.555 1.00 84.31 92 VAL A CA 1
ATOM 690 C C . VAL A 1 92 ? -17.197 -10.329 0.420 1.00 84.31 92 VAL A C 1
ATOM 692 O O . VAL A 1 92 ? -17.698 -10.221 -0.698 1.00 84.31 92 VAL A O 1
ATOM 695 N N . ILE A 1 93 ? -15.975 -9.884 0.708 1.00 84.50 93 ILE A N 1
ATOM 696 C CA . ILE A 1 93 ? -15.082 -9.291 -0.287 1.00 84.50 93 ILE A CA 1
ATOM 697 C C . ILE A 1 93 ? -14.229 -10.409 -0.883 1.00 84.50 93 ILE A C 1
ATOM 699 O O . ILE A 1 93 ? -13.446 -11.050 -0.179 1.00 84.50 93 ILE A O 1
ATOM 703 N N . HIS A 1 94 ? -14.368 -10.637 -2.186 1.00 85.00 94 HIS A N 1
ATOM 704 C CA . HIS A 1 94 ? -13.575 -11.630 -2.901 1.00 85.00 94 HIS A CA 1
ATOM 705 C C . HIS A 1 94 ? -12.311 -11.003 -3.484 1.00 85.00 94 HIS A C 1
ATOM 707 O O . HIS A 1 94 ? -12.343 -9.929 -4.085 1.00 85.00 94 HIS A O 1
ATOM 713 N N . ARG A 1 95 ? -11.188 -11.704 -3.317 1.00 86.75 95 ARG A N 1
ATOM 714 C CA . ARG A 1 95 ? -9.927 -11.368 -3.975 1.00 86.75 95 ARG A CA 1
ATOM 715 C C . ARG A 1 95 ? -9.977 -11.875 -5.412 1.00 86.75 95 ARG A C 1
ATOM 717 O O . ARG A 1 95 ? -10.060 -13.083 -5.626 1.00 86.75 95 ARG A O 1
ATOM 724 N N . VAL A 1 96 ? -9.886 -10.964 -6.371 1.00 88.62 96 VAL A N 1
ATOM 725 C CA . VAL A 1 96 ? -9.852 -11.280 -7.801 1.00 88.62 96 VAL A CA 1
ATOM 726 C C . VAL A 1 96 ? -8.435 -11.019 -8.316 1.00 88.62 96 VAL A C 1
ATOM 728 O O . VAL A 1 96 ? -7.901 -9.935 -8.074 1.00 88.62 96 VAL A O 1
ATOM 731 N N . PRO A 1 97 ? -7.767 -11.982 -8.971 1.00 86.44 97 PRO A N 1
ATOM 732 C CA . PRO A 1 97 ? -6.460 -11.730 -9.569 1.00 86.44 97 PRO A CA 1
ATOM 733 C C . PRO A 1 97 ? -6.588 -10.661 -10.659 1.00 86.44 97 PRO A C 1
ATOM 735 O O . PRO A 1 97 ? -7.542 -10.680 -11.438 1.00 86.44 97 PRO A O 1
ATOM 738 N N . CYS A 1 98 ? -5.640 -9.722 -10.720 1.00 84.56 98 CYS A N 1
ATOM 739 C CA . CYS A 1 98 ? -5.626 -8.783 -11.837 1.00 84.56 98 CYS A CA 1
ATOM 740 C C . CYS A 1 98 ? -5.300 -9.542 -13.122 1.00 84.56 98 CYS A C 1
ATOM 742 O O . CYS A 1 98 ? -4.527 -10.503 -13.098 1.00 84.56 98 CYS A O 1
ATOM 744 N N . ALA A 1 99 ? -5.857 -9.090 -14.246 1.00 75.56 99 ALA A N 1
ATOM 745 C CA . ALA A 1 99 ? -5.361 -9.522 -15.539 1.00 75.56 99 ALA A CA 1
ATOM 746 C C . ALA A 1 99 ? -3.882 -9.125 -15.606 1.00 75.56 99 ALA A C 1
ATOM 748 O O . ALA A 1 99 ? -3.554 -7.938 -15.631 1.00 75.56 99 ALA A O 1
ATOM 749 N N . VAL A 1 100 ? -2.989 -10.115 -15.548 1.00 65.88 100 VAL A N 1
ATOM 750 C CA . VAL A 1 100 ? -1.577 -9.877 -15.834 1.00 65.88 100 VAL A CA 1
ATOM 751 C C . VAL A 1 100 ? -1.508 -9.286 -17.240 1.00 65.88 100 VAL A C 1
ATOM 753 O O . VAL A 1 100 ? -2.209 -9.793 -18.126 1.00 65.88 100 VAL A O 1
ATOM 756 N N . PRO A 1 101 ? -0.716 -8.224 -17.478 1.00 55.84 101 PRO A N 1
ATOM 757 C CA . PRO A 1 101 ? -0.396 -7.853 -18.844 1.00 55.84 101 PRO A CA 1
ATOM 758 C C . PRO A 1 101 ? 0.124 -9.126 -19.501 1.00 55.84 101 PRO A C 1
ATOM 760 O O . PRO A 1 101 ? 1.041 -9.755 -18.967 1.00 55.84 101 PRO A O 1
ATOM 763 N N . GLN A 1 102 ? -0.529 -9.573 -20.573 1.00 46.72 102 GLN A N 1
ATOM 764 C CA . GLN A 1 102 ? -0.057 -10.742 -21.291 1.00 46.72 102 GLN A CA 1
ATOM 765 C C . GLN A 1 102 ? 1.367 -10.431 -21.746 1.00 46.72 102 GLN A C 1
ATOM 767 O O . GLN A 1 102 ? 1.584 -9.599 -22.621 1.00 46.72 102 GLN A O 1
ATOM 772 N N . LEU A 1 103 ? 2.340 -11.074 -21.102 1.00 46.50 103 LEU A N 1
ATOM 773 C CA . LEU A 1 103 ? 3.675 -11.248 -21.646 1.00 46.50 103 LEU A CA 1
ATOM 774 C C . LEU A 1 103 ? 3.526 -12.228 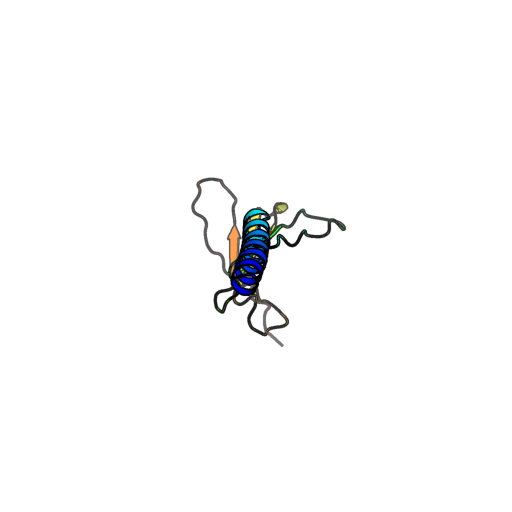-22.807 1.00 46.50 103 LEU A C 1
ATOM 776 O O . LEU A 1 103 ? 3.673 -13.433 -22.631 1.00 46.50 103 LEU A O 1
ATOM 780 N N . ASN A 1 104 ? 3.136 -11.726 -23.970 1.00 34.34 104 ASN A N 1
ATOM 781 C CA . ASN A 1 104 ? 3.268 -12.445 -25.228 1.00 34.34 104 ASN A CA 1
ATOM 782 C C . ASN A 1 104 ? 3.462 -11.414 -26.356 1.00 34.34 104 ASN A C 1
ATOM 784 O O . ASN A 1 104 ? 2.908 -10.318 -26.255 1.00 34.34 104 ASN A O 1
ATOM 788 N N . PRO A 1 105 ? 4.262 -11.737 -27.383 1.00 51.59 105 PRO A N 1
ATOM 789 C CA . PRO A 1 105 ? 5.624 -11.244 -27.584 1.00 51.59 105 PRO A CA 1
ATOM 790 C C . PRO A 1 105 ? 5.720 -10.169 -28.670 1.00 51.59 105 PRO A C 1
ATOM 792 O O . PRO A 1 105 ? 4.813 -10.097 -29.529 1.00 51.59 105 PRO A O 1
#

Organism: NCBI:txid2043161

Foldseek 3Di:
DVVVVVVVVVVVVVVVVVVVCVVVCVPDDDQPDDDPPDDFPKGWDWDDQDQAIWIWIAGVVQRKIWIFGRPNPPDPDTWTQWMWGPPDPPDDIDTGGDDGPPPDD

Secondary structure (DSSP, 8-state):
-HHHHHHHHHHHHHHHHHHHHHHTTTTS--------SSS---EEEEE-SSTT-EEEEEETTTTEEEEEE-TTSS-SSPPP-EEEE--STTSPPPEEE--------

pLDDT: mean 74.31, std 14.04, range [34.34, 90.38]

Radius of gyration: 22.38 Å; chains: 1; bounding box: 51×40×66 Å

Sequence (105 aa):
MQKAWQWTRDGLAVVGVLALGFWLGAGRTVKASSYDSGGLGVQFQLAGLSESSALLVYQPETKTVYVYQGATQGNAALQCTYMFHMDRPGGVIHRVPCAVPQLNP